Protein AF-A0A2W6FU70-F1 (afdb_monomer_lite)

Foldseek 3Di:
DDDDPDPVSVVVCPPPDPDDDDDDDDDLVNLVVVCVVPVVVDCLNNPQVVVCVDPNNGRDD

pLDDT: mean 97.25, std 2.49, range [81.56, 98.75]

Structure (mmCIF, N/CA/C/O backbone):
data_AF-A0A2W6FU70-F1
#
_entry.id   AF-A0A2W6FU70-F1
#
loop_
_atom_site.group_PDB
_atom_site.id
_atom_site.type_symbol
_atom_site.label_atom_id
_atom_site.label_alt_id
_atom_site.label_comp_id
_atom_site.label_asym_id
_atom_site.label_entity_id
_atom_site.label_seq_id
_atom_site.pdbx_PDB_ins_code
_atom_site.Cartn_x
_atom_site.Cartn_y
_atom_site.Cartn_z
_atom_site.occupancy
_atom_site.B_iso_or_equiv
_atom_site.auth_seq_id
_atom_site.auth_comp_id
_atom_site.auth_asym_id
_atom_site.auth_atom_id
_atom_site.pdbx_PDB_model_num
ATOM 1 N N . MET A 1 1 ? -18.355 11.636 7.954 1.00 81.56 1 MET A N 1
ATOM 2 C CA . MET A 1 1 ? -17.519 10.912 8.935 1.00 81.56 1 MET A CA 1
ATOM 3 C C . MET A 1 1 ? -18.282 10.817 10.245 1.00 81.56 1 MET A C 1
ATOM 5 O O . MET A 1 1 ? -18.725 11.850 10.734 1.00 81.56 1 MET A O 1
ATOM 9 N N . ARG A 1 2 ? -18.500 9.605 10.766 1.00 91.75 2 ARG A N 1
ATOM 10 C CA . ARG A 1 2 ? -19.090 9.397 12.098 1.00 91.75 2 ARG A CA 1
ATOM 11 C C . ARG A 1 2 ? -18.002 9.585 13.153 1.00 91.75 2 ARG A C 1
ATOM 13 O O . ARG A 1 2 ? -16.875 9.154 12.938 1.00 91.75 2 ARG A O 1
ATOM 20 N N . VAL A 1 3 ? -18.345 10.216 14.269 1.00 95.50 3 VAL A N 1
ATOM 21 C CA . VAL A 1 3 ? -17.460 10.360 15.429 1.00 95.50 3 VAL A CA 1
ATOM 22 C C . VAL A 1 3 ? -18.081 9.583 16.580 1.00 95.50 3 VAL A C 1
ATOM 24 O O . VAL A 1 3 ? -19.256 9.778 16.880 1.00 95.50 3 VAL A O 1
ATOM 27 N N . PHE A 1 4 ? -17.298 8.698 17.188 1.00 96.94 4 PHE A N 1
ATOM 28 C CA . PHE A 1 4 ? -17.647 8.019 18.433 1.00 96.94 4 PHE A CA 1
ATOM 29 C C . PHE A 1 4 ? -17.012 8.785 19.589 1.00 96.94 4 PHE A C 1
ATOM 31 O O . PHE A 1 4 ? -15.838 9.152 19.512 1.00 96.94 4 PHE A O 1
ATOM 38 N N . THR A 1 5 ? -17.778 9.047 20.643 1.00 96.88 5 THR A N 1
ATOM 39 C CA . THR A 1 5 ? -17.327 9.850 21.789 1.00 96.88 5 THR A CA 1
ATOM 40 C C . THR A 1 5 ? -16.804 9.001 22.947 1.00 96.88 5 THR A C 1
ATOM 42 O O . THR A 1 5 ? -16.180 9.533 23.864 1.00 96.88 5 THR A O 1
ATOM 45 N N . GLY A 1 6 ? -16.978 7.677 22.878 1.00 97.00 6 GLY A N 1
ATOM 46 C CA . GLY A 1 6 ? -16.479 6.735 23.875 1.00 97.00 6 GLY A CA 1
ATOM 47 C C . GLY A 1 6 ? -16.362 5.302 23.355 1.00 97.00 6 GLY A C 1
ATOM 48 O O . GLY A 1 6 ? -16.928 4.945 22.320 1.00 97.00 6 GLY A O 1
ATOM 49 N N . ALA A 1 7 ? -15.621 4.474 24.096 1.00 97.06 7 ALA A N 1
ATOM 50 C CA . ALA A 1 7 ? -15.407 3.066 23.759 1.00 97.06 7 ALA A CA 1
ATOM 51 C C . ALA A 1 7 ? -16.718 2.260 23.747 1.00 97.06 7 ALA A C 1
ATOM 53 O O . ALA A 1 7 ? -16.900 1.427 22.863 1.00 97.06 7 ALA A O 1
ATOM 54 N N . ASP A 1 8 ? -17.651 2.560 24.655 1.00 97.88 8 ASP A N 1
ATOM 55 C CA . ASP A 1 8 ? -18.954 1.886 24.730 1.00 97.88 8 ASP A CA 1
ATOM 56 C C . ASP A 1 8 ? -19.798 2.121 23.466 1.00 97.88 8 ASP A C 1
ATOM 58 O O . ASP A 1 8 ? -20.429 1.198 22.954 1.00 97.88 8 ASP A O 1
ATOM 62 N N . GLU A 1 9 ? -19.766 3.338 22.907 1.00 97.12 9 GLU A N 1
ATOM 63 C CA . GLU A 1 9 ? -20.465 3.667 21.656 1.00 97.12 9 GLU A CA 1
ATOM 64 C C . GLU A 1 9 ? -19.861 2.935 20.453 1.00 97.12 9 GLU A C 1
ATOM 66 O O . GLU A 1 9 ? -20.590 2.492 19.564 1.00 97.12 9 GLU A O 1
ATOM 71 N N . LEU A 1 10 ? -18.531 2.795 20.422 1.00 96.62 10 LEU A N 1
ATOM 72 C CA . LEU A 1 10 ? -17.841 2.030 19.385 1.00 96.62 10 LEU A CA 1
ATOM 73 C C . LEU A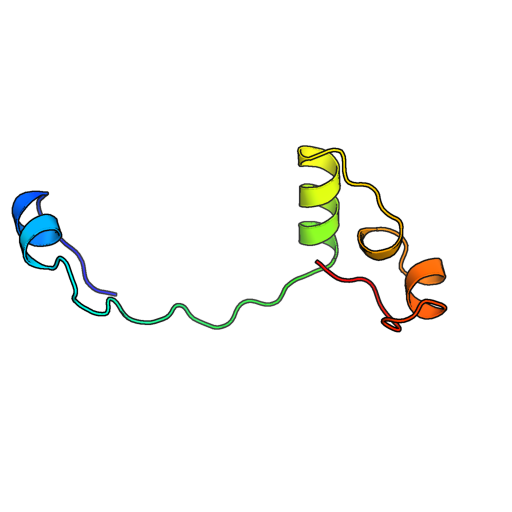 1 10 ? -18.146 0.532 19.508 1.00 96.62 10 LEU A C 1
ATOM 75 O O . LEU A 1 10 ? -18.398 -0.126 18.501 1.00 96.62 10 LEU A O 1
ATOM 79 N N . GLN A 1 11 ? -18.164 0.000 20.734 1.00 97.56 11 GLN A N 1
ATOM 80 C CA . GLN A 1 11 ? -18.507 -1.394 21.003 1.00 97.56 11 GLN A CA 1
ATOM 81 C C . GLN A 1 11 ? -19.953 -1.708 20.602 1.00 97.56 11 GLN A C 1
ATOM 83 O O . GLN A 1 11 ? -20.206 -2.756 20.010 1.00 97.56 11 GLN A O 1
ATOM 88 N N . ALA A 1 12 ? -20.892 -0.799 20.875 1.00 97.44 12 ALA A N 1
ATOM 89 C CA . ALA A 1 12 ? -22.288 -0.950 20.472 1.00 97.44 12 ALA A CA 1
ATOM 90 C C . ALA A 1 12 ? -22.474 -0.971 18.944 1.00 97.44 12 ALA A C 1
ATOM 92 O O . ALA A 1 12 ? -23.399 -1.617 18.462 1.00 97.44 12 ALA A O 1
ATOM 93 N N . ALA A 1 13 ? -21.582 -0.324 18.186 1.00 96.25 13 ALA A N 1
ATOM 94 C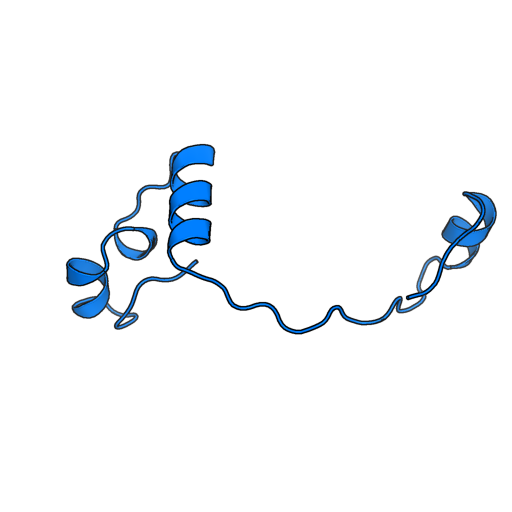 CA . ALA A 1 13 ? -21.612 -0.303 16.722 1.00 96.25 13 ALA A CA 1
ATOM 95 C C . ALA A 1 13 ? -20.978 -1.545 16.060 1.00 96.25 13 ALA A C 1
ATOM 97 O O . ALA A 1 13 ? -20.801 -1.576 14.839 1.00 96.25 13 ALA A O 1
ATOM 98 N N . ALA A 1 14 ? -20.609 -2.574 16.833 1.00 97.31 14 ALA A N 1
ATOM 99 C CA . ALA A 1 14 ? -20.055 -3.810 16.294 1.00 97.31 14 ALA A CA 1
ATOM 100 C C . ALA A 1 14 ? -21.020 -4.462 15.285 1.00 97.31 14 ALA A C 1
ATOM 102 O O . ALA A 1 14 ? -22.157 -4.799 15.607 1.00 97.31 14 ALA A O 1
ATOM 103 N N . GLY A 1 15 ? -20.541 -4.663 14.055 1.00 97.00 15 GLY A N 1
ATOM 104 C CA . GLY A 1 15 ? -21.330 -5.211 12.947 1.00 97.00 15 GLY A CA 1
ATOM 105 C C . GLY A 1 15 ? -21.964 -4.159 12.030 1.00 97.00 15 GLY A C 1
ATOM 106 O O . GLY A 1 15 ? -22.475 -4.520 10.971 1.00 97.00 15 GLY A O 1
ATOM 107 N N . GLU A 1 16 ? -21.897 -2.871 12.375 1.00 96.81 16 GLU A N 1
ATOM 108 C CA . GLU A 1 16 ? -22.345 -1.791 11.495 1.00 96.81 16 GLU A CA 1
ATOM 109 C C . GLU A 1 16 ? -21.312 -1.461 10.403 1.00 96.81 16 GLU A C 1
ATOM 111 O O . GLU A 1 16 ? -20.099 -1.554 10.595 1.00 96.81 16 GLU A O 1
ATOM 116 N N . GLN A 1 17 ? -21.799 -1.011 9.244 1.00 94.69 17 GLN A N 1
ATOM 117 C CA . GLN A 1 17 ? -20.962 -0.447 8.183 1.00 94.69 17 GLN A CA 1
ATOM 118 C C . GLN A 1 17 ? -20.633 1.018 8.504 1.00 94.69 17 GLN A C 1
ATOM 120 O O . GLN A 1 17 ? -21.537 1.835 8.676 1.00 94.69 17 GLN A O 1
ATOM 125 N N . LEU A 1 18 ? -19.345 1.374 8.545 1.00 93.94 18 LEU A N 1
ATOM 126 C CA . LEU A 1 18 ? -18.884 2.726 8.917 1.00 93.94 18 LEU A CA 1
ATOM 127 C C . LEU A 1 18 ? -18.722 3.686 7.723 1.00 93.94 18 LEU A C 1
ATOM 129 O O . LEU A 1 18 ? -18.373 4.854 7.905 1.00 93.94 18 LEU A O 1
ATOM 133 N N . GLY A 1 19 ? -19.012 3.202 6.514 1.00 92.88 19 GLY A N 1
ATOM 134 C CA . GLY A 1 19 ? -18.832 3.921 5.255 1.00 92.88 19 GLY A CA 1
ATOM 135 C C . GLY A 1 19 ? -17.507 3.593 4.564 1.00 92.88 19 GLY A C 1
ATOM 136 O O . GLY A 1 19 ? -16.719 2.784 5.048 1.00 92.88 19 GLY A O 1
ATOM 137 N N . ALA A 1 20 ? -17.285 4.222 3.413 1.00 95.00 20 ALA A N 1
ATOM 138 C CA . ALA A 1 20 ? -16.043 4.135 2.650 1.00 95.00 20 ALA A CA 1
ATOM 139 C C . ALA A 1 20 ? -15.284 5.466 2.720 1.00 95.00 20 ALA A C 1
ATOM 141 O O . ALA A 1 20 ? -15.894 6.524 2.899 1.00 95.00 20 ALA A O 1
ATOM 142 N N . SER A 1 21 ? -13.960 5.408 2.579 1.00 95.44 21 SER A N 1
ATOM 143 C CA . SER A 1 21 ? -13.156 6.604 2.336 1.00 95.44 21 SER A CA 1
ATOM 144 C C . SER A 1 21 ? -13.370 7.117 0.915 1.00 95.44 21 SER A C 1
ATOM 146 O O . SER A 1 21 ? -13.887 6.407 0.049 1.00 95.44 21 SER A O 1
ATOM 148 N N . ASP A 1 22 ? -12.895 8.330 0.660 1.00 97.12 22 ASP A N 1
ATOM 149 C CA . ASP A 1 22 ? -12.724 8.803 -0.706 1.00 97.12 22 ASP A CA 1
ATOM 150 C C . ASP A 1 22 ? -11.702 7.939 -1.461 1.00 97.12 22 ASP A C 1
ATOM 152 O O . ASP A 1 22 ? -10.868 7.241 -0.865 1.00 97.12 22 ASP A O 1
ATOM 156 N N . TRP A 1 23 ? -11.769 7.998 -2.792 1.00 97.81 23 TRP A N 1
ATOM 157 C CA . TRP A 1 23 ? -10.761 7.393 -3.653 1.00 97.81 23 TRP A CA 1
ATOM 158 C C . TRP A 1 23 ? -9.394 8.020 -3.402 1.00 97.81 23 TRP A C 1
ATOM 160 O O . TRP A 1 23 ? -9.264 9.232 -3.233 1.00 97.81 23 TRP A O 1
ATOM 170 N N . MET A 1 24 ? -8.365 7.182 -3.443 1.00 97.31 24 MET A N 1
ATOM 171 C CA . MET A 1 24 ? -6.988 7.599 -3.255 1.00 97.31 24 MET A CA 1
ATOM 172 C C . MET A 1 24 ? -6.138 7.143 -4.435 1.00 97.31 24 MET A C 1
ATOM 174 O O . MET A 1 24 ? -6.100 5.959 -4.765 1.00 97.31 24 MET A O 1
ATOM 178 N N . THR A 1 25 ? -5.424 8.087 -5.042 1.00 98.00 25 THR A N 1
ATOM 179 C CA . THR A 1 25 ? -4.432 7.784 -6.074 1.00 98.00 25 THR A CA 1
ATOM 180 C C . THR A 1 25 ? -3.207 7.131 -5.442 1.00 98.00 25 THR A C 1
ATOM 182 O O . THR A 1 25 ? -2.644 7.645 -4.472 1.00 98.00 25 THR A O 1
ATOM 185 N N . ILE A 1 26 ? -2.772 6.008 -6.011 1.00 97.81 26 ILE A N 1
ATOM 186 C CA . ILE A 1 26 ? -1.519 5.355 -5.634 1.00 97.81 26 ILE A CA 1
ATOM 187 C C . ILE A 1 26 ? -0.415 5.860 -6.556 1.00 97.81 26 ILE A C 1
ATOM 189 O O . ILE A 1 26 ? -0.313 5.465 -7.713 1.00 97.81 26 ILE A O 1
ATOM 193 N N . GLU A 1 27 ? 0.393 6.777 -6.034 1.00 98.25 27 GLU A N 1
ATOM 194 C CA . GLU A 1 27 ? 1.555 7.312 -6.738 1.00 98.25 27 GLU A CA 1
ATOM 195 C C . GLU A 1 27 ? 2.780 6.413 -6.552 1.00 98.25 27 GLU A C 1
ATOM 197 O O . GLU A 1 27 ? 2.977 5.818 -5.488 1.00 98.25 27 GLU A O 1
ATOM 202 N N . GLN A 1 28 ? 3.664 6.390 -7.552 1.00 98.56 28 GLN A N 1
ATOM 203 C CA . GLN A 1 28 ? 4.892 5.589 -7.529 1.00 98.56 28 GLN A CA 1
ATOM 204 C C . GLN A 1 28 ? 5.752 5.843 -6.282 1.00 98.56 28 GLN A C 1
ATOM 206 O O . GLN A 1 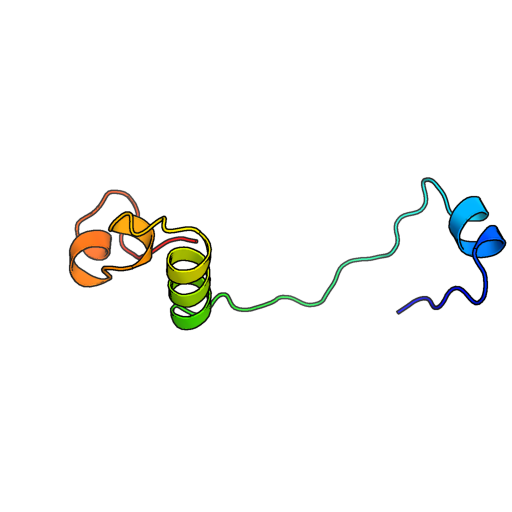28 ? 6.337 4.916 -5.732 1.00 98.56 28 GLN A O 1
ATOM 211 N N . GLN A 1 29 ? 5.805 7.086 -5.793 1.00 98.44 29 GLN A N 1
ATOM 212 C CA . GLN A 1 29 ? 6.575 7.429 -4.595 1.00 98.44 29 GLN A CA 1
ATOM 213 C C . GLN A 1 29 ? 6.106 6.654 -3.356 1.00 98.44 29 GLN A C 1
ATOM 215 O O . GLN A 1 29 ? 6.928 6.273 -2.526 1.00 98.44 29 GLN A O 1
ATOM 220 N N . ARG A 1 30 ? 4.798 6.400 -3.229 1.00 98.56 30 ARG A N 1
ATOM 221 C CA . ARG A 1 30 ? 4.245 5.635 -2.107 1.00 98.56 30 ARG A CA 1
ATOM 222 C C . ARG A 1 30 ? 4.629 4.160 -2.193 1.00 98.56 30 ARG A C 1
ATOM 224 O O . ARG A 1 30 ? 4.957 3.580 -1.164 1.00 98.56 30 ARG A O 1
ATOM 231 N N . VAL A 1 31 ? 4.617 3.590 -3.397 1.00 98.62 31 VAL A N 1
ATOM 232 C CA . VAL A 1 31 ? 5.070 2.212 -3.649 1.00 98.62 31 VAL A CA 1
ATOM 233 C C . VAL A 1 31 ? 6.558 2.077 -3.319 1.00 98.62 31 VAL A C 1
ATOM 235 O O . VAL A 1 31 ? 6.937 1.191 -2.563 1.00 98.62 31 VAL A O 1
ATOM 238 N N . ASN A 1 32 ? 7.387 3.019 -3.779 1.00 98.75 32 ASN A N 1
ATOM 239 C CA . ASN A 1 32 ? 8.820 3.034 -3.471 1.00 98.75 32 ASN A CA 1
ATOM 240 C C . ASN A 1 32 ? 9.084 3.128 -1.960 1.00 98.75 32 ASN A C 1
ATOM 242 O O . ASN A 1 32 ? 9.879 2.365 -1.428 1.00 98.75 32 ASN A O 1
ATOM 246 N N . ALA A 1 33 ? 8.378 4.016 -1.252 1.00 98.69 33 ALA A N 1
ATOM 247 C CA . ALA A 1 33 ? 8.530 4.147 0.197 1.00 98.69 33 ALA A CA 1
ATOM 248 C C . ALA A 1 33 ? 8.103 2.875 0.953 1.00 98.69 33 ALA A C 1
ATOM 250 O O . ALA A 1 33 ? 8.678 2.554 1.991 1.00 98.69 33 ALA A O 1
ATOM 251 N N . PHE A 1 34 ? 7.103 2.148 0.446 1.00 98.69 34 PHE A N 1
ATOM 252 C CA . PHE A 1 34 ? 6.704 0.860 1.008 1.00 98.69 34 PHE A CA 1
ATOM 253 C C . PHE A 1 34 ? 7.779 -0.211 0.787 1.00 98.69 34 PHE A C 1
ATOM 255 O O . PHE A 1 34 ? 8.124 -0.920 1.732 1.00 98.69 34 PHE A O 1
ATOM 262 N N . ALA A 1 35 ? 8.351 -0.281 -0.418 1.00 98.75 35 ALA A N 1
ATOM 263 C CA . ALA A 1 35 ? 9.481 -1.155 -0.728 1.00 98.75 35 ALA A CA 1
ATOM 264 C C . ALA A 1 35 ? 10.678 -0.875 0.197 1.00 98.75 35 ALA A C 1
ATOM 266 O O . ALA A 1 35 ? 11.222 -1.796 0.794 1.00 98.75 35 ALA A O 1
ATOM 267 N N . ASP A 1 36 ? 11.024 0.396 0.417 1.00 98.75 36 ASP A N 1
ATOM 268 C CA . ASP A 1 36 ? 12.107 0.781 1.332 1.00 98.75 36 ASP A CA 1
ATOM 269 C C . ASP A 1 36 ? 11.830 0.385 2.790 1.00 98.75 36 ASP A C 1
ATOM 271 O O . ASP A 1 36 ? 12.747 0.002 3.511 1.00 98.75 36 ASP A O 1
ATOM 275 N N . ALA A 1 37 ? 10.572 0.459 3.233 1.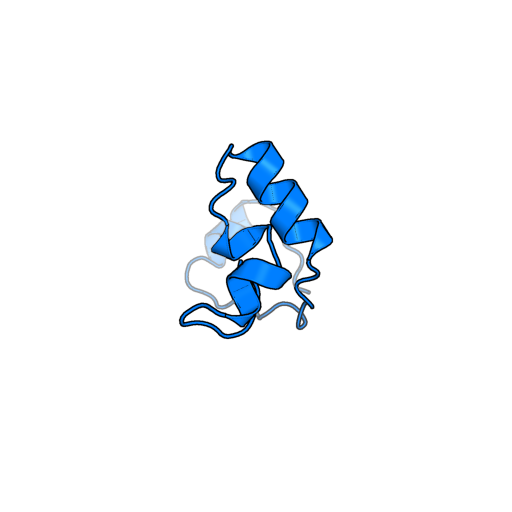00 98.69 37 ALA A N 1
ATOM 276 C CA . ALA A 1 37 ? 10.185 0.104 4.598 1.00 98.69 37 ALA A CA 1
ATOM 277 C C . ALA A 1 37 ? 10.123 -1.412 4.848 1.00 98.69 37 ALA A C 1
ATOM 279 O O . ALA A 1 37 ? 10.222 -1.845 5.996 1.00 98.69 37 ALA A O 1
ATOM 280 N N . THR A 1 38 ? 9.904 -2.203 3.797 1.00 98.62 38 THR A N 1
ATOM 281 C CA . THR A 1 38 ? 9.675 -3.656 3.885 1.00 98.62 38 THR A CA 1
ATOM 282 C C . THR A 1 38 ? 10.795 -4.491 3.276 1.00 98.62 38 THR A C 1
ATOM 284 O O . THR A 1 38 ? 10.773 -5.711 3.405 1.00 98.62 38 THR A O 1
ATOM 287 N N . GLU A 1 39 ? 11.766 -3.837 2.636 1.00 98.56 39 GLU A N 1
ATOM 288 C CA . GLU A 1 39 ? 12.843 -4.444 1.848 1.00 98.56 39 GLU A CA 1
ATOM 289 C C . GLU A 1 39 ? 12.345 -5.270 0.643 1.00 98.56 39 GLU A C 1
ATOM 291 O O . GLU A 1 39 ? 13.106 -6.027 0.036 1.00 98.56 39 GLU A O 1
ATOM 29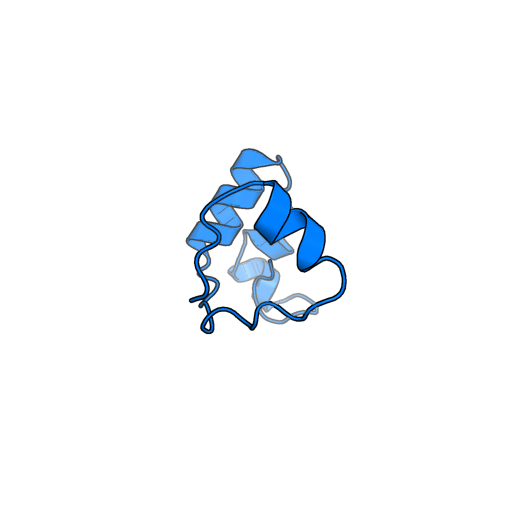6 N N . ASP A 1 40 ? 11.079 -5.099 0.241 1.00 98.62 40 ASP A N 1
ATOM 297 C CA . ASP A 1 40 ? 10.542 -5.686 -0.987 1.00 98.62 40 ASP A CA 1
ATOM 298 C C . ASP A 1 40 ? 10.828 -4.784 -2.190 1.00 98.62 40 ASP A C 1
ATOM 300 O O . ASP A 1 40 ? 9.997 -4.008 -2.666 1.00 98.62 40 ASP A O 1
ATOM 304 N N . HIS A 1 41 ? 12.046 -4.906 -2.705 1.00 98.44 41 HIS A N 1
ATOM 305 C CA . HIS A 1 41 ? 12.481 -4.226 -3.921 1.00 98.44 41 HIS A CA 1
ATOM 306 C C . HIS A 1 41 ? 12.258 -5.072 -5.181 1.00 98.44 41 HIS A C 1
ATOM 308 O O . HIS A 1 41 ? 13.026 -4.961 -6.145 1.00 98.44 41 HIS A O 1
ATOM 314 N N . GLN A 1 42 ? 11.233 -5.938 -5.219 1.00 98.62 42 GLN A N 1
ATOM 315 C CA . GLN A 1 42 ? 10.925 -6.669 -6.445 1.00 98.62 42 GLN A CA 1
ATOM 316 C C . GLN A 1 42 ? 10.669 -5.676 -7.591 1.00 98.62 42 GLN A C 1
ATOM 318 O O . GLN A 1 42 ? 9.907 -4.718 -7.477 1.00 98.62 42 GLN A O 1
ATOM 323 N N . TRP A 1 43 ? 11.310 -5.911 -8.738 1.00 98.50 43 TRP A N 1
ATOM 324 C CA . TRP A 1 43 ? 11.329 -4.967 -9.864 1.00 98.50 43 TRP A CA 1
ATOM 325 C C . TRP A 1 43 ? 9.944 -4.571 -10.396 1.00 98.50 43 TRP A C 1
ATOM 327 O O . TRP A 1 43 ? 9.806 -3.506 -10.988 1.00 98.50 43 TRP A O 1
ATOM 337 N N . ILE A 1 44 ? 8.921 -5.402 -10.175 1.00 98.44 44 ILE A N 1
ATOM 338 C CA . ILE A 1 44 ? 7.537 -5.090 -10.556 1.00 98.44 44 ILE A CA 1
ATOM 339 C C . ILE A 1 44 ? 6.960 -3.907 -9.763 1.00 98.44 44 ILE A C 1
ATOM 341 O O . ILE A 1 44 ? 5.987 -3.310 -10.211 1.00 98.44 44 ILE A O 1
ATOM 345 N N . HIS A 1 45 ? 7.554 -3.557 -8.621 1.00 98.56 45 HIS A N 1
ATOM 346 C CA . HIS A 1 45 ? 7.132 -2.443 -7.775 1.00 98.56 45 HIS A CA 1
ATOM 347 C C . HIS A 1 45 ? 7.927 -1.170 -8.071 1.00 98.56 45 HIS A C 1
ATOM 349 O O . HIS A 1 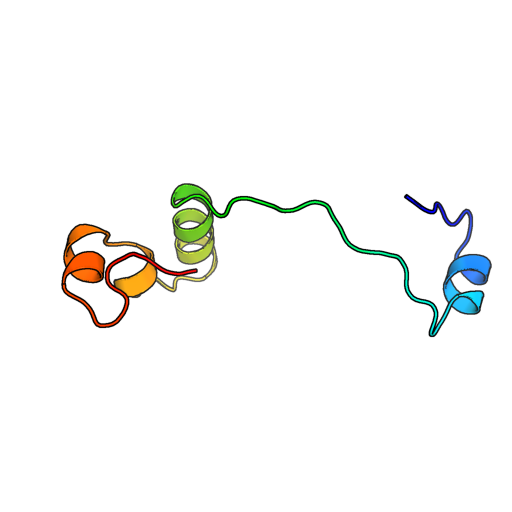45 ? 7.344 -0.090 -8.130 1.00 98.56 45 HIS A O 1
ATOM 355 N N . ILE A 1 46 ? 9.243 -1.287 -8.295 1.00 98.31 46 ILE A N 1
ATOM 356 C CA . ILE A 1 46 ? 10.170 -0.141 -8.234 1.00 98.31 46 ILE A CA 1
ATOM 357 C C . ILE A 1 46 ? 10.875 0.226 -9.547 1.00 98.31 46 ILE A C 1
ATOM 359 O O . ILE A 1 46 ? 11.495 1.286 -9.615 1.00 98.31 46 ILE A O 1
ATOM 363 N N . ASP A 1 47 ? 10.814 -0.619 -10.581 1.00 98.38 47 ASP A N 1
ATOM 364 C CA . ASP A 1 47 ? 11.505 -0.389 -11.858 1.00 98.38 47 ASP A CA 1
ATOM 365 C C . ASP A 1 47 ? 10.486 -0.210 -12.996 1.00 98.38 47 ASP A C 1
ATOM 367 O O . ASP A 1 47 ? 10.053 -1.197 -13.594 1.00 98.38 47 ASP A O 1
ATOM 371 N N . PRO A 1 48 ? 10.105 1.037 -13.342 1.00 98.00 48 PRO A N 1
ATOM 372 C CA . PRO A 1 48 ? 9.121 1.303 -14.389 1.00 98.00 48 PRO A CA 1
ATOM 373 C C . PRO A 1 48 ? 9.519 0.780 -15.767 1.00 98.00 48 PRO A C 1
ATOM 375 O O . PRO A 1 48 ? 8.659 0.335 -16.525 1.00 98.00 48 PRO A O 1
ATOM 378 N N . GLN A 1 49 ? 10.812 0.819 -16.105 1.00 98.12 49 GLN A N 1
ATOM 379 C CA . GLN A 1 49 ? 11.273 0.385 -17.423 1.00 98.12 49 GLN A CA 1
ATOM 380 C C . GLN A 1 49 ? 11.142 -1.127 -17.557 1.00 98.12 49 GLN A C 1
ATOM 382 O O . GLN A 1 49 ? 10.623 -1.628 -18.556 1.00 98.12 49 GLN A O 1
ATOM 387 N N . ARG A 1 50 ? 11.563 -1.860 -16.526 1.00 98.31 50 ARG A N 1
ATOM 388 C CA . ARG A 1 50 ? 11.444 -3.314 -16.511 1.00 98.31 50 ARG A CA 1
ATOM 389 C C . ARG A 1 50 ? 9.991 -3.760 -16.352 1.00 98.31 50 ARG A C 1
ATOM 391 O O . ARG A 1 50 ? 9.573 -4.680 -17.052 1.00 98.31 50 ARG A O 1
ATOM 398 N N . ALA A 1 51 ? 9.215 -3.089 -15.499 1.00 98.44 51 ALA A N 1
ATOM 399 C CA . ALA A 1 51 ? 7.788 -3.339 -15.286 1.00 98.44 51 ALA A CA 1
ATOM 400 C C . ALA A 1 51 ? 6.960 -3.169 -16.568 1.00 98.44 51 ALA A C 1
ATOM 402 O O . ALA A 1 51 ? 6.099 -4.004 -16.846 1.00 98.44 51 ALA A O 1
ATOM 403 N N . ALA A 1 52 ? 7.273 -2.165 -17.393 1.00 98.38 52 ALA A N 1
ATOM 404 C CA . ALA A 1 52 ? 6.603 -1.932 -18.673 1.00 98.38 52 ALA A CA 1
ATOM 405 C C . ALA A 1 52 ? 6.744 -3.099 -19.668 1.00 98.38 52 ALA A C 1
ATOM 407 O O . ALA A 1 52 ? 5.825 -3.367 -20.437 1.00 98.38 52 ALA A O 1
ATOM 408 N N . ALA A 1 53 ? 7.870 -3.818 -19.641 1.00 98.19 53 ALA A N 1
ATOM 409 C CA . ALA A 1 53 ? 8.085 -5.021 -20.452 1.00 98.19 53 ALA A CA 1
ATOM 410 C C . ALA A 1 53 ? 7.543 -6.307 -19.791 1.00 98.19 53 ALA A C 1
ATOM 412 O O . ALA A 1 53 ? 7.610 -7.390 -20.375 1.00 98.19 53 ALA A O 1
ATOM 413 N N . GLY A 1 54 ? 7.061 -6.200 -18.553 1.00 96.81 54 GLY A N 1
ATOM 414 C CA . GLY A 1 54 ? 6.567 -7.305 -17.749 1.00 96.81 54 GLY A CA 1
ATOM 415 C C . GLY A 1 54 ? 5.090 -7.629 -17.993 1.00 96.81 54 GLY A C 1
ATOM 416 O O . GLY A 1 54 ? 4.403 -6.957 -18.761 1.00 96.81 54 GLY A O 1
ATOM 417 N N . PRO A 1 55 ? 4.561 -8.644 -17.289 1.00 98.06 55 PRO A N 1
ATOM 418 C CA . PRO A 1 55 ? 3.192 -9.126 -17.482 1.00 98.06 55 PRO A CA 1
ATOM 419 C C . PRO A 1 55 ? 2.107 -8.104 -17.107 1.00 98.06 55 PRO A C 1
ATOM 421 O O . PRO A 1 55 ? 0.959 -8.272 -17.507 1.00 98.06 55 PRO A O 1
ATOM 424 N N . PHE A 1 56 ? 2.454 -7.064 -16.343 1.00 97.94 56 PHE A N 1
ATOM 425 C CA . PHE A 1 56 ? 1.514 -6.046 -15.865 1.00 97.94 56 PHE A CA 1
ATOM 426 C C . PHE A 1 56 ? 1.548 -4.746 -16.681 1.00 97.94 56 PHE A C 1
ATOM 428 O O . PHE A 1 56 ? 0.659 -3.914 -16.531 1.00 97.94 56 PHE A O 1
ATOM 435 N N . GLY A 1 57 ? 2.557 -4.553 -17.541 1.00 98.19 57 GLY A N 1
ATOM 436 C CA . GLY A 1 57 ? 2.694 -3.367 -18.400 1.00 98.19 57 GLY A CA 1
ATOM 437 C C . GLY A 1 57 ? 3.008 -2.047 -17.677 1.00 98.19 57 GLY A C 1
ATOM 438 O O . GLY A 1 57 ? 3.181 -1.024 -18.333 1.00 98.19 57 GLY A O 1
ATOM 439 N N . THR A 1 58 ? 3.095 -2.052 -16.346 1.00 98.38 58 THR A N 1
ATOM 440 C CA . THR A 1 58 ? 3.478 -0.924 -15.485 1.00 98.38 58 THR A CA 1
ATOM 441 C C . THR A 1 58 ? 3.856 -1.457 -14.102 1.00 98.38 58 THR A C 1
ATOM 443 O O . THR A 1 58 ? 3.663 -2.640 -13.812 1.00 98.38 58 THR A O 1
ATOM 446 N N . THR A 1 59 ? 4.404 -0.600 -13.247 1.00 98.62 59 THR A N 1
ATOM 447 C CA . THR A 1 59 ? 4.602 -0.899 -11.826 1.00 98.62 59 THR A CA 1
ATOM 448 C C . THR A 1 59 ? 3.277 -1.122 -11.102 1.00 98.62 59 THR A C 1
ATOM 450 O O . THR A 1 59 ? 2.269 -0.482 -11.412 1.00 98.62 59 THR A O 1
ATOM 453 N N . ILE A 1 60 ? 3.286 -2.024 -10.122 1.00 98.25 60 ILE A N 1
ATOM 454 C CA . ILE A 1 60 ? 2.130 -2.321 -9.269 1.00 98.25 60 ILE A CA 1
ATOM 455 C C . ILE A 1 60 ? 2.493 -2.171 -7.791 1.00 98.25 60 ILE A C 1
ATOM 457 O O . ILE A 1 60 ? 3.666 -2.269 -7.435 1.00 98.25 60 ILE A O 1
ATOM 461 N N . ALA A 1 61 ? 1.494 -1.898 -6.952 1.00 96.25 61 ALA A N 1
ATOM 462 C CA . ALA A 1 61 ? 1.633 -1.846 -5.495 1.00 96.25 61 ALA A CA 1
ATOM 463 C C . ALA A 1 61 ? 1.487 -3.232 -4.857 1.00 96.25 61 ALA A C 1
ATOM 465 O O . ALA A 1 61 ? 0.844 -4.101 -5.493 1.00 96.25 61 ALA A O 1
#

Radius of gyration: 18.7 Å; chains: 1; bounding box: 35×20×45 Å

Secondary structure (DSSP, 8-state):
-----SHHHHHHTTT-----PPP----HHHHHHHHHHHT---HHHH-HHHHHTSTTSS---

Sequence (61 aa):
MRVFTGADELQAAAGEQLGASDWMTIEQQRVNAFADATEDHQWIHIDPQRAAAGPFGTTIA